Protein AF-A0A950H772-F1 (afdb_monomer)

Structure (mmCIF, N/CA/C/O backbone):
data_AF-A0A950H772-F1
#
_entry.id   AF-A0A950H772-F1
#
loop_
_atom_site.group_PDB
_atom_site.id
_atom_site.type_symbol
_atom_site.label_atom_id
_atom_site.label_alt_id
_atom_site.label_comp_id
_atom_site.label_asym_id
_atom_site.label_entity_id
_atom_site.label_seq_id
_atom_site.pdbx_PDB_ins_code
_atom_site.Cartn_x
_atom_site.Cartn_y
_atom_site.Cartn_z
_atom_site.occupancy
_atom_site.B_iso_or_equiv
_atom_site.auth_seq_id
_atom_site.auth_comp_id
_atom_site.auth_asym_id
_atom_site.auth_atom_id
_atom_site.pdbx_PDB_model_num
ATOM 1 N N . MET A 1 1 ? 3.987 7.357 -20.592 1.00 68.50 1 MET A N 1
ATOM 2 C CA . MET A 1 1 ? 3.056 7.362 -19.438 1.00 68.50 1 MET A CA 1
ATOM 3 C C . MET A 1 1 ? 3.576 6.374 -18.404 1.00 68.50 1 MET A C 1
ATOM 5 O O . MET A 1 1 ? 3.916 5.272 -18.801 1.00 68.50 1 MET A O 1
ATOM 9 N N . GLN A 1 2 ? 3.684 6.756 -17.127 1.00 73.75 2 GLN A N 1
ATOM 10 C CA . GLN A 1 2 ? 4.120 5.854 -16.049 1.00 73.75 2 GLN A CA 1
ATOM 11 C C . GLN A 1 2 ? 2.901 5.417 -15.232 1.00 73.75 2 GLN A C 1
ATOM 13 O O . GLN A 1 2 ? 2.228 6.266 -14.647 1.00 73.75 2 GLN A O 1
ATOM 18 N N . VAL A 1 3 ? 2.610 4.115 -15.204 1.00 82.00 3 VAL A N 1
ATOM 19 C CA . VAL A 1 3 ? 1.569 3.529 -14.344 1.00 82.00 3 VAL A CA 1
ATOM 20 C C . VAL A 1 3 ? 2.219 3.146 -13.021 1.00 82.00 3 VAL A C 1
ATOM 22 O O . VAL A 1 3 ? 3.232 2.452 -13.013 1.00 82.00 3 VAL A O 1
ATOM 25 N N . THR A 1 4 ? 1.687 3.628 -11.897 1.00 78.00 4 THR A N 1
ATOM 26 C CA . THR A 1 4 ? 2.386 3.539 -10.609 1.00 78.00 4 THR A CA 1
ATOM 27 C C . THR A 1 4 ? 1.508 2.946 -9.516 1.00 78.00 4 THR A C 1
ATOM 29 O O . THR A 1 4 ? 0.359 3.344 -9.320 1.00 78.00 4 THR A O 1
ATOM 32 N N . GLY A 1 5 ? 2.088 2.007 -8.764 1.00 85.75 5 GLY A N 1
ATOM 33 C CA . GLY A 1 5 ? 1.442 1.358 -7.625 1.00 85.75 5 GLY A CA 1
ATOM 34 C C . GLY A 1 5 ? 0.237 0.487 -7.990 1.00 85.75 5 GLY A C 1
ATOM 35 O O . GLY A 1 5 ? -0.203 0.417 -9.139 1.00 85.75 5 GLY A O 1
ATOM 36 N N . MET A 1 6 ? -0.319 -0.174 -6.977 1.00 91.19 6 MET A N 1
ATOM 37 C CA . MET A 1 6 ? -1.404 -1.135 -7.177 1.00 91.19 6 MET A CA 1
ATOM 38 C C . MET A 1 6 ? -2.757 -0.478 -7.467 1.00 91.19 6 MET A C 1
ATOM 40 O O . MET A 1 6 ? -3.607 -1.124 -8.066 1.00 91.19 6 MET A O 1
ATOM 44 N N . LEU A 1 7 ? -2.942 0.814 -7.161 1.00 89.81 7 LEU A N 1
ATOM 45 C CA . LEU A 1 7 ? -4.173 1.549 -7.496 1.00 89.81 7 LEU A CA 1
ATOM 46 C C . LEU A 1 7 ? -4.530 1.452 -8.986 1.00 89.81 7 LEU A C 1
ATOM 48 O O . LEU A 1 7 ? -5.696 1.301 -9.346 1.00 89.81 7 LEU A O 1
ATOM 52 N N . HIS A 1 8 ? -3.514 1.547 -9.842 1.00 89.69 8 HIS A N 1
ATOM 53 C CA . HIS A 1 8 ? -3.670 1.451 -11.289 1.00 89.69 8 HIS A CA 1
ATOM 54 C C . HIS A 1 8 ? -3.173 0.104 -11.821 1.00 89.69 8 HIS A C 1
ATOM 56 O O . HIS A 1 8 ? -3.832 -0.491 -12.671 1.00 89.69 8 HIS A O 1
ATOM 62 N N . GLY A 1 9 ? -2.059 -0.407 -11.282 1.00 90.81 9 GLY A N 1
ATOM 63 C CA . GLY A 1 9 ? -1.463 -1.671 -11.714 1.00 90.81 9 GLY A CA 1
ATOM 64 C C . GLY A 1 9 ? -2.371 -2.882 -11.499 1.00 90.81 9 GLY A C 1
ATOM 65 O O . GLY A 1 9 ? -2.390 -3.768 -12.350 1.00 90.81 9 GLY A O 1
ATOM 66 N N . ALA A 1 10 ? -3.184 -2.901 -10.432 1.00 93.38 10 ALA A N 1
ATOM 67 C CA . ALA A 1 10 ? -4.060 -4.038 -10.150 1.00 93.38 10 ALA A CA 1
ATOM 68 C C . ALA A 1 10 ? -5.037 -4.318 -11.298 1.00 93.38 10 ALA A C 1
ATOM 70 O O . ALA A 1 10 ? -5.197 -5.465 -11.696 1.00 93.38 10 ALA A O 1
ATOM 71 N N . ARG A 1 11 ? -5.623 -3.271 -11.896 1.00 91.69 11 ARG A N 1
ATOM 72 C CA . ARG A 1 11 ? -6.577 -3.421 -13.007 1.00 91.69 11 ARG A CA 1
ATOM 73 C C . ARG A 1 11 ? -5.935 -4.056 -14.240 1.00 91.69 11 ARG A C 1
ATOM 75 O O . ARG A 1 11 ? -6.565 -4.868 -14.905 1.00 91.69 11 ARG A O 1
ATOM 82 N N . MET A 1 12 ? -4.688 -3.691 -14.541 1.00 92.56 12 MET A N 1
ATOM 83 C CA . MET A 1 12 ? -3.953 -4.248 -15.682 1.00 92.56 12 MET A CA 1
ATOM 84 C C . MET A 1 12 ? -3.596 -5.717 -15.456 1.00 92.56 12 MET A C 1
ATOM 86 O O . MET A 1 12 ? -3.753 -6.531 -16.358 1.00 92.56 12 MET A O 1
ATOM 90 N N . LEU A 1 13 ? -3.147 -6.056 -14.246 1.00 94.31 13 LEU A N 1
ATOM 91 C CA . LEU A 1 13 ? -2.825 -7.430 -13.866 1.00 94.31 13 LEU A CA 1
ATOM 92 C C . LEU A 1 13 ? -4.076 -8.320 -13.891 1.00 94.31 13 LEU A C 1
ATOM 94 O O . LEU A 1 13 ? -4.058 -9.387 -14.496 1.00 94.31 13 LEU A O 1
ATOM 98 N N . GLN A 1 14 ? -5.188 -7.837 -13.335 1.00 94.62 14 GLN A N 1
ATOM 99 C CA . GLN A 1 14 ? -6.474 -8.538 -13.357 1.00 94.62 14 GLN A CA 1
ATOM 100 C C . GLN A 1 14 ? -6.996 -8.763 -14.778 1.00 94.62 1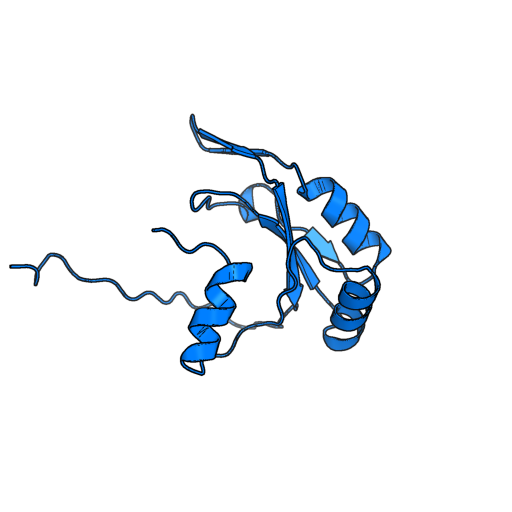4 GLN A C 1
ATOM 102 O O . GLN A 1 14 ? -7.537 -9.827 -15.061 1.00 94.62 14 GLN A O 1
ATOM 107 N N . PHE A 1 15 ? -6.805 -7.795 -15.683 1.00 94.94 15 PHE A N 1
ATOM 108 C CA . PHE A 1 15 ? -7.218 -7.925 -17.083 1.00 94.94 15 PHE A CA 1
ATOM 109 C C . PHE A 1 15 ? -6.575 -9.133 -17.781 1.00 94.94 15 PHE A C 1
ATOM 111 O O . PHE A 1 15 ? -7.217 -9.775 -18.606 1.00 94.94 15 PHE A O 1
ATOM 118 N N . VAL A 1 16 ? -5.337 -9.479 -17.418 1.00 95.19 16 VAL A N 1
ATOM 119 C CA . VAL A 1 16 ? -4.623 -10.655 -17.946 1.00 95.19 16 VAL A CA 1
ATOM 120 C C . VAL A 1 16 ? -4.712 -11.881 -17.027 1.00 95.19 16 VAL A C 1
ATOM 122 O O . VAL A 1 16 ? -3.960 -12.836 -17.196 1.00 95.19 16 VAL A O 1
ATOM 125 N N . GLY A 1 17 ? -5.612 -11.867 -16.040 1.00 95.81 17 GLY A N 1
ATOM 126 C CA . GLY A 1 17 ? -5.814 -12.977 -15.105 1.00 95.81 17 GLY A CA 1
ATOM 127 C C . GLY A 1 17 ? -4.701 -13.152 -14.067 1.00 95.81 17 GLY A C 1
ATOM 128 O O . GLY A 1 17 ? -4.648 -14.184 -13.401 1.00 95.81 17 GLY A O 1
ATOM 129 N N . PHE A 1 18 ? -3.812 -12.170 -13.905 1.00 95.06 18 PHE A N 1
ATOM 130 C CA . PHE A 1 18 ? -2.768 -12.223 -12.888 1.00 95.06 18 PHE A CA 1
ATOM 131 C C . PHE A 1 18 ? -3.347 -11.845 -11.511 1.00 95.06 18 PHE A C 1
ATOM 133 O O . PHE A 1 18 ? -4.017 -10.812 -11.395 1.00 95.06 18 PHE A O 1
ATOM 140 N N . PRO A 1 19 ? -3.109 -12.647 -10.456 1.00 94.12 19 PRO A N 1
ATOM 141 C CA . PRO A 1 19 ? -3.695 -12.410 -9.143 1.00 94.12 19 PRO A CA 1
ATOM 142 C C . PRO A 1 19 ? -3.128 -11.145 -8.495 1.00 94.12 19 PRO A C 1
ATOM 144 O O . PRO A 1 19 ? -1.931 -10.864 -8.552 1.00 94.12 19 PRO A O 1
ATOM 147 N N . THR A 1 20 ? -3.993 -10.390 -7.824 1.00 95.31 20 THR A N 1
ATOM 148 C CA . THR A 1 20 ? -3.620 -9.168 -7.105 1.00 95.31 20 THR A CA 1
ATOM 149 C C . THR A 1 20 ? -4.309 -9.129 -5.748 1.00 95.31 20 THR A C 1
ATOM 151 O O . THR A 1 20 ? -5.448 -9.590 -5.653 1.00 95.31 20 THR A O 1
ATOM 154 N N . PRO A 1 21 ? -3.698 -8.522 -4.717 1.00 94.81 21 PRO A N 1
ATOM 155 C CA . PRO A 1 21 ? -4.421 -8.207 -3.490 1.00 94.81 21 PRO A CA 1
ATOM 156 C C . PRO A 1 21 ? -5.603 -7.271 -3.774 1.00 94.81 21 PRO A C 1
ATOM 158 O O . PRO A 1 21 ? -5.597 -6.529 -4.760 1.00 94.81 21 PRO A O 1
ATOM 161 N N . ASP A 1 22 ? -6.589 -7.269 -2.878 1.00 96.12 22 ASP A N 1
ATOM 162 C CA . ASP A 1 22 ? -7.644 -6.258 -2.902 1.00 96.12 22 ASP A CA 1
ATOM 163 C C . ASP A 1 22 ? -7.031 -4.875 -2.632 1.00 96.12 22 ASP A C 1
ATOM 165 O O . ASP A 1 22 ? -6.183 -4.716 -1.746 1.00 96.12 22 ASP A O 1
ATOM 169 N N . VAL A 1 23 ? -7.482 -3.867 -3.383 1.00 97.00 23 VAL A N 1
ATOM 170 C CA . VAL A 1 23 ? -6.997 -2.485 -3.278 1.00 97.00 23 VAL A CA 1
ATOM 171 C C . VAL A 1 23 ? -8.178 -1.528 -3.222 1.00 97.00 23 VAL A C 1
ATOM 173 O O . VAL A 1 23 ? -9.032 -1.540 -4.106 1.00 97.00 23 VAL A O 1
ATOM 176 N N . LEU A 1 24 ? -8.187 -0.647 -2.225 1.00 97.06 24 LEU A N 1
ATOM 177 C CA . LEU A 1 24 ? -9.074 0.511 -2.174 1.00 97.06 24 LEU A CA 1
ATOM 178 C C . LEU A 1 24 ? -8.279 1.786 -2.457 1.00 97.06 24 LEU A C 1
ATOM 180 O O . LEU A 1 24 ? -7.128 1.938 -2.035 1.00 97.06 24 LEU A O 1
ATOM 184 N N . GLY A 1 25 ? -8.903 2.710 -3.184 1.00 94.88 25 GLY A N 1
ATOM 185 C CA . GLY A 1 25 ? -8.315 4.007 -3.506 1.00 94.88 25 GLY A CA 1
ATOM 186 C C . GLY A 1 25 ? -8.532 5.074 -2.425 1.00 94.88 25 GLY A C 1
ATOM 187 O O . GLY A 1 25 ? -9.154 4.809 -1.397 1.00 94.88 25 GLY A O 1
ATOM 188 N N . PRO A 1 26 ? -8.092 6.319 -2.684 1.00 93.06 26 PRO A N 1
ATOM 189 C CA . PRO A 1 26 ? -8.187 7.423 -1.720 1.00 93.06 26 PRO A CA 1
ATOM 190 C C . PRO A 1 26 ? -9.612 7.760 -1.255 1.00 93.06 26 PRO A C 1
ATOM 192 O O . PRO A 1 26 ? -9.795 8.259 -0.145 1.00 93.06 26 PRO A O 1
ATOM 195 N N . GLY A 1 27 ? -10.612 7.472 -2.095 1.00 94.38 27 GLY A N 1
ATOM 196 C CA . GLY A 1 27 ? -12.033 7.701 -1.821 1.00 94.38 27 GLY A CA 1
ATOM 197 C C . GLY A 1 27 ? -12.725 6.608 -1.000 1.00 94.38 27 GLY A C 1
ATOM 198 O O . GLY A 1 27 ? -13.943 6.648 -0.889 1.00 94.38 27 GLY A O 1
ATOM 199 N N . ALA A 1 28 ? -11.985 5.634 -0.459 1.00 96.75 28 ALA A N 1
ATOM 200 C CA . ALA A 1 28 ? -12.556 4.568 0.360 1.00 96.75 28 ALA A CA 1
ATOM 201 C C . ALA A 1 28 ? -13.302 5.127 1.581 1.00 96.75 28 ALA A C 1
ATOM 203 O O . ALA A 1 28 ? -12.748 5.933 2.344 1.00 96.75 28 ALA A O 1
ATOM 204 N N . SER A 1 29 ? -14.538 4.666 1.768 1.00 98.06 29 SER A N 1
ATOM 205 C CA . SER A 1 29 ? -15.345 4.953 2.952 1.00 98.06 29 SER A CA 1
ATOM 206 C C . SER A 1 29 ? -14.875 4.131 4.157 1.00 98.06 29 SER A C 1
ATOM 208 O O . SER A 1 29 ? -14.181 3.122 4.016 1.00 98.06 29 SER A O 1
ATOM 210 N N . GLU A 1 30 ? -15.280 4.520 5.367 1.00 97.94 30 GLU A N 1
ATOM 211 C CA . GLU A 1 30 ? -15.007 3.714 6.564 1.00 97.94 30 GLU A CA 1
ATOM 212 C C . GLU A 1 30 ? -15.615 2.311 6.474 1.00 97.94 30 GLU A C 1
ATOM 214 O O . GLU A 1 30 ? -15.002 1.350 6.940 1.00 97.94 30 GLU A O 1
ATOM 219 N N . SER A 1 31 ? -16.790 2.173 5.851 1.00 98.31 31 SER A N 1
ATOM 220 C CA . SER A 1 31 ? -17.413 0.870 5.606 1.00 98.31 31 SER A CA 1
ATOM 221 C C . SER A 1 31 ? -16.564 -0.010 4.695 1.00 98.31 31 SER A C 1
ATOM 223 O O . SER A 1 31 ? -16.386 -1.186 5.009 1.00 98.31 31 SER A O 1
ATOM 225 N N . ASP A 1 32 ? -15.973 0.549 3.634 1.00 98.44 32 ASP A N 1
ATOM 226 C CA . ASP A 1 32 ? -15.087 -0.206 2.737 1.00 98.44 32 ASP A CA 1
ATOM 227 C C . ASP A 1 32 ? -13.846 -0.699 3.489 1.00 98.44 32 ASP A C 1
ATOM 229 O O . ASP A 1 32 ? -13.448 -1.859 3.373 1.00 98.44 32 ASP A O 1
ATOM 233 N N . ILE A 1 33 ? -13.256 0.171 4.317 1.00 98.38 33 ILE A N 1
ATOM 234 C CA . ILE A 1 33 ? -12.067 -0.160 5.110 1.00 98.38 33 ILE A CA 1
ATOM 235 C C . ILE A 1 33 ? -12.399 -1.244 6.145 1.00 98.38 33 ILE A C 1
ATOM 237 O O . ILE A 1 33 ? -11.635 -2.197 6.299 1.00 98.38 33 ILE A O 1
ATOM 241 N N . ARG A 1 34 ? -13.550 -1.148 6.830 1.00 98.44 34 ARG A N 1
ATOM 242 C CA . ARG A 1 34 ? -14.021 -2.188 7.763 1.00 98.44 34 ARG A CA 1
ATOM 243 C C . ARG A 1 34 ? -14.239 -3.521 7.057 1.00 98.44 34 ARG A C 1
ATOM 245 O O . ARG A 1 34 ? -13.820 -4.544 7.589 1.00 98.44 34 ARG A O 1
ATOM 252 N N . ALA A 1 35 ? -14.853 -3.516 5.876 1.00 98.50 35 ALA A N 1
ATOM 253 C CA . ALA A 1 35 ? -15.071 -4.730 5.09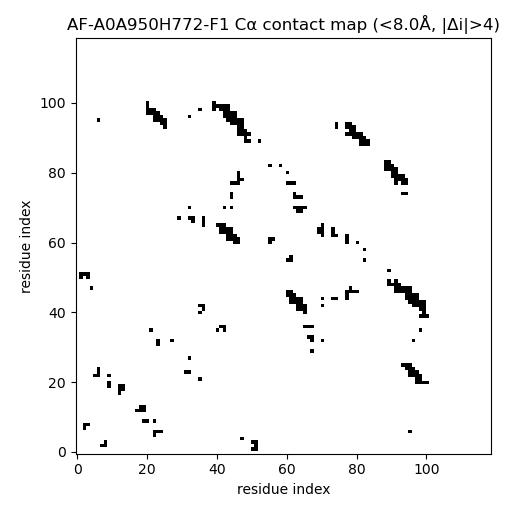5 1.00 98.50 35 ALA A CA 1
ATOM 254 C C . ALA A 1 35 ? -13.742 -5.383 4.683 1.00 98.50 35 ALA A C 1
ATOM 256 O O . ALA A 1 35 ? -13.572 -6.594 4.826 1.00 98.50 35 ALA A O 1
ATOM 257 N N . MET A 1 36 ? -12.764 -4.584 4.248 1.00 98.00 36 MET A N 1
ATOM 258 C CA . MET A 1 36 ? -11.428 -5.076 3.909 1.00 98.00 36 MET A CA 1
ATOM 259 C C . MET A 1 36 ? -10.694 -5.648 5.132 1.00 98.00 36 MET A C 1
ATOM 261 O O . MET A 1 36 ? -10.105 -6.724 5.043 1.00 98.00 36 MET A O 1
ATOM 265 N N . LEU A 1 37 ? -10.761 -4.970 6.282 1.00 98.19 37 LEU A N 1
ATOM 266 C CA . LEU A 1 37 ? -10.198 -5.459 7.544 1.00 98.19 37 LEU A CA 1
ATOM 267 C C . LEU A 1 37 ? -10.847 -6.771 7.989 1.00 98.19 37 LEU A C 1
ATOM 269 O O . LEU A 1 37 ? -10.134 -7.688 8.381 1.00 98.19 37 LEU A O 1
ATOM 273 N N . ALA A 1 38 ? -12.173 -6.885 7.894 1.00 98.06 38 ALA A N 1
ATOM 274 C CA . ALA A 1 38 ? -12.890 -8.113 8.226 1.00 98.06 38 ALA A CA 1
ATOM 275 C C . ALA A 1 38 ? -12.491 -9.281 7.312 1.00 98.06 38 ALA A C 1
ATOM 277 O O . ALA A 1 38 ? -12.357 -10.407 7.784 1.00 98.06 38 ALA A O 1
ATOM 278 N N . LYS A 1 39 ? -12.265 -9.014 6.020 1.00 97.56 39 LYS A N 1
ATOM 279 C CA . LYS A 1 39 ? -11.875 -10.036 5.040 1.00 97.56 39 LYS A CA 1
ATOM 280 C C . LYS A 1 39 ? -10.429 -10.511 5.207 1.00 97.56 39 LYS A C 1
ATOM 282 O O . LYS A 1 39 ? -10.171 -11.700 5.060 1.00 97.56 39 LYS A O 1
ATOM 287 N N . HIS A 1 40 ? -9.493 -9.601 5.486 1.00 97.19 40 HIS A N 1
ATOM 288 C CA . HIS A 1 40 ? -8.052 -9.896 5.413 1.00 97.19 40 HIS A CA 1
ATOM 289 C C . HIS A 1 40 ? -7.331 -9.891 6.765 1.00 97.19 40 HIS A C 1
ATOM 291 O O . HIS A 1 40 ? -6.199 -10.355 6.856 1.00 97.19 40 HIS A O 1
ATOM 297 N N . GLY A 1 41 ? -7.930 -9.331 7.820 1.00 96.81 41 GLY A N 1
ATOM 298 C CA . GLY A 1 41 ? -7.343 -9.213 9.165 1.00 96.81 41 GLY A CA 1
ATOM 299 C C . GLY A 1 41 ? -6.138 -8.266 9.276 1.00 96.81 41 GLY A C 1
ATOM 300 O O . GLY A 1 41 ? -5.738 -7.878 10.375 1.00 96.81 41 GLY A O 1
ATOM 301 N N . LEU A 1 42 ? -5.550 -7.875 8.146 1.00 97.62 42 LEU A N 1
ATOM 302 C CA . LEU A 1 42 ? -4.433 -6.956 8.041 1.00 97.62 42 LEU A CA 1
ATOM 303 C C . LEU A 1 42 ? -4.548 -6.154 6.746 1.00 97.62 42 LEU A C 1
ATOM 305 O O . LEU A 1 42 ? -4.775 -6.723 5.680 1.00 97.62 42 LEU A O 1
ATOM 309 N N . ILE A 1 43 ? -4.317 -4.847 6.829 1.00 98.31 43 ILE A N 1
ATOM 310 C CA . ILE A 1 43 ? -4.181 -3.981 5.656 1.00 98.31 43 ILE A CA 1
ATOM 311 C C . ILE A 1 43 ? -2.928 -3.111 5.762 1.00 98.31 43 ILE A C 1
ATOM 313 O O . ILE A 1 43 ? -2.453 -2.783 6.856 1.00 98.31 43 ILE A O 1
ATOM 317 N N . PHE A 1 44 ? -2.419 -2.706 4.606 1.00 97.56 44 PHE A N 1
ATOM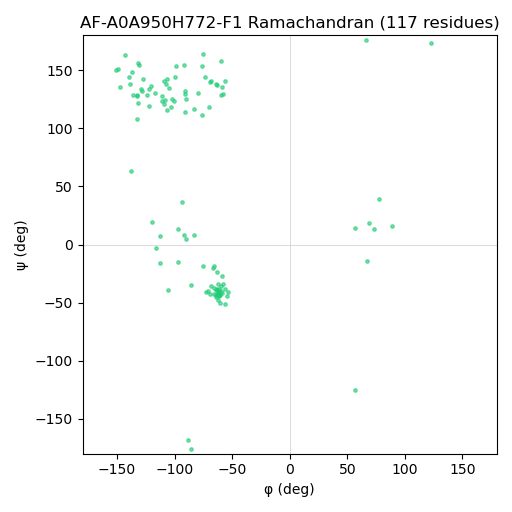 318 C CA . PHE A 1 44 ? -1.357 -1.724 4.457 1.00 97.56 44 PHE A CA 1
ATOM 319 C C . PHE A 1 44 ? -1.921 -0.415 3.914 1.00 97.56 44 PHE A C 1
ATOM 321 O O . PHE A 1 44 ? -2.727 -0.424 2.988 1.00 97.56 44 PHE A O 1
ATOM 328 N N . ILE A 1 45 ? -1.460 0.706 4.463 1.00 97.50 45 ILE A N 1
ATOM 329 C CA . ILE A 1 45 ? -1.831 2.052 4.027 1.00 97.50 45 ILE A CA 1
ATOM 330 C C . ILE A 1 45 ? -0.613 2.658 3.341 1.00 97.50 45 ILE A C 1
ATOM 332 O O . ILE A 1 45 ? 0.459 2.738 3.944 1.00 97.50 45 ILE A O 1
ATOM 336 N N . LYS A 1 46 ? -0.734 3.050 2.071 1.00 94.94 46 LYS A N 1
ATOM 337 C CA . LYS A 1 46 ? 0.408 3.548 1.287 1.00 94.94 46 LYS A CA 1
ATOM 338 C C . LYS A 1 46 ? 0.079 4.891 0.633 1.00 94.94 46 LYS A C 1
ATOM 340 O O . LYS A 1 46 ? -0.954 5.004 -0.018 1.00 94.94 46 LYS A O 1
ATOM 345 N N . PRO A 1 47 ? 0.950 5.909 0.735 1.00 94.00 47 PRO A N 1
ATOM 346 C CA . PRO A 1 47 ? 0.726 7.195 0.094 1.00 94.00 47 PRO A CA 1
ATOM 347 C C . PRO A 1 47 ? 0.838 7.107 -1.431 1.00 94.00 47 PRO A C 1
ATOM 349 O O . PRO A 1 47 ? 1.738 6.464 -2.007 1.00 94.00 47 PRO A O 1
ATOM 352 N N . VAL A 1 48 ? -0.070 7.820 -2.092 1.00 91.00 48 VAL A N 1
AT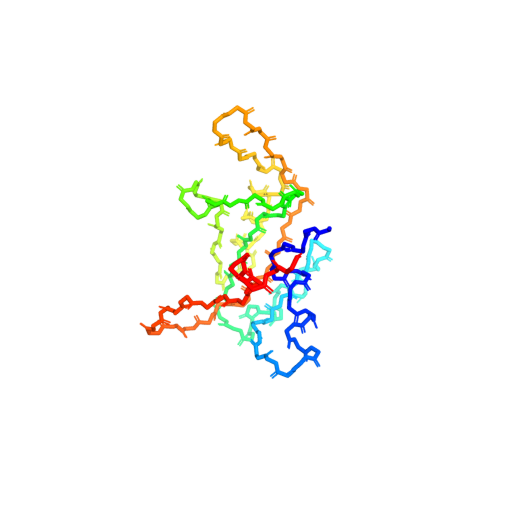OM 353 C CA . VAL A 1 48 ? -0.120 7.968 -3.545 1.00 91.00 48 VAL A CA 1
ATOM 354 C C . VAL A 1 48 ? 0.684 9.201 -3.940 1.00 91.00 48 VAL A C 1
ATOM 356 O O . VAL A 1 48 ? 0.308 10.331 -3.637 1.00 91.00 48 VAL A O 1
ATOM 359 N N . PHE A 1 49 ? 1.786 8.976 -4.654 1.00 87.56 49 PHE A N 1
ATOM 360 C CA . PHE A 1 49 ? 2.617 10.030 -5.235 1.00 87.56 49 PHE A CA 1
ATOM 361 C C . PHE A 1 49 ? 2.462 10.036 -6.753 1.00 87.56 49 PHE A C 1
ATOM 363 O O . PHE A 1 49 ? 2.450 8.975 -7.387 1.00 87.56 49 PHE A O 1
ATOM 370 N N . LYS A 1 50 ? 2.411 11.230 -7.344 1.00 79.19 50 LYS A N 1
ATOM 371 C CA . LYS A 1 50 ? 2.497 11.398 -8.799 1.00 79.19 50 LYS A CA 1
ATOM 372 C C . LYS A 1 50 ? 3.944 11.158 -9.258 1.00 79.19 50 LYS A C 1
ATOM 374 O O . LYS A 1 50 ? 4.874 11.516 -8.548 1.00 79.19 50 LYS A O 1
ATOM 379 N N . GLY A 1 51 ? 4.136 10.558 -10.436 1.00 74.00 51 GLY A N 1
ATOM 380 C CA . GLY A 1 51 ? 5.457 10.494 -11.087 1.00 74.00 51 GLY A CA 1
ATOM 381 C C . GLY A 1 51 ? 6.367 9.305 -10.743 1.00 74.00 51 GLY A C 1
ATOM 382 O O . GLY A 1 51 ? 7.549 9.360 -11.051 1.00 74.00 51 GLY A O 1
ATOM 383 N N . GLY A 1 52 ? 5.858 8.218 -10.152 1.00 67.75 52 GLY A N 1
ATOM 384 C CA . GLY A 1 52 ? 6.643 6.970 -10.028 1.00 67.75 52 GLY A CA 1
ATOM 385 C C . GLY A 1 52 ? 7.693 6.986 -8.921 1.00 67.75 52 GLY A C 1
ATOM 386 O O . GLY A 1 52 ? 8.785 6.452 -9.073 1.00 67.75 52 GLY A O 1
ATOM 387 N N . VAL A 1 53 ? 7.346 7.589 -7.788 1.00 77.94 53 VAL A N 1
ATOM 388 C CA . VAL A 1 53 ? 8.234 7.739 -6.631 1.00 77.94 53 VAL A CA 1
ATOM 389 C C . VAL A 1 53 ? 8.481 6.392 -5.932 1.00 77.94 53 VAL A C 1
ATOM 391 O O . VAL A 1 53 ? 7.544 5.762 -5.432 1.00 77.94 53 VAL A O 1
ATOM 394 N N . GLY A 1 54 ? 9.747 5.960 -5.891 1.00 73.62 54 GLY A N 1
ATOM 395 C CA . GLY A 1 54 ? 10.210 4.736 -5.220 1.00 73.62 54 GLY A CA 1
ATOM 396 C C . GLY A 1 54 ? 10.581 4.932 -3.740 1.00 73.62 54 GLY A C 1
ATOM 397 O O . GLY A 1 54 ? 10.273 5.955 -3.149 1.00 73.62 54 GLY A O 1
ATOM 398 N N . LYS A 1 55 ? 11.239 3.936 -3.121 1.00 77.25 55 LYS A N 1
ATOM 399 C CA . LYS A 1 55 ? 11.850 3.984 -1.762 1.00 77.25 55 LYS A CA 1
ATOM 400 C C . LYS A 1 55 ? 10.933 4.346 -0.573 1.00 77.25 55 LYS A C 1
ATOM 402 O O . LYS A 1 55 ? 11.423 4.535 0.538 1.00 77.25 55 LYS A O 1
ATOM 407 N N . LYS A 1 56 ? 9.611 4.324 -0.755 1.00 74.62 56 LYS A N 1
ATOM 408 C CA . LYS A 1 56 ? 8.609 4.664 0.276 1.00 74.62 56 LYS A CA 1
ATOM 409 C C . LYS A 1 56 ? 8.762 3.869 1.581 1.00 74.62 56 LYS A C 1
ATOM 411 O O . LYS A 1 56 ? 8.724 4.451 2.659 1.00 74.62 56 LYS A O 1
ATOM 416 N N . GLY A 1 57 ? 8.989 2.555 1.491 1.00 73.62 57 GLY A N 1
ATOM 417 C CA . GLY A 1 57 ? 9.136 1.693 2.672 1.00 73.62 57 GLY A CA 1
ATOM 418 C C . GLY A 1 57 ? 10.319 2.081 3.559 1.00 73.62 57 GLY A C 1
ATOM 419 O O . GLY A 1 57 ? 1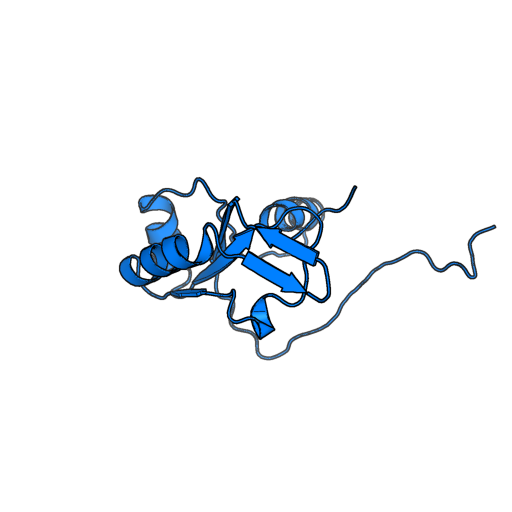0.162 2.215 4.767 1.00 73.62 57 GLY A O 1
ATOM 420 N N . LYS A 1 58 ? 11.479 2.372 2.955 1.00 78.06 58 LYS A N 1
ATOM 421 C CA . LYS A 1 58 ? 12.681 2.805 3.690 1.00 78.06 58 LYS A CA 1
ATOM 422 C C . LYS A 1 58 ? 12.522 4.180 4.347 1.00 78.06 58 LYS A C 1
ATOM 424 O O . LYS A 1 58 ? 13.250 4.485 5.279 1.00 78.06 58 LYS A O 1
ATOM 429 N N . ALA A 1 59 ? 11.573 4.987 3.877 1.00 82.06 59 ALA A N 1
ATOM 430 C CA . ALA A 1 59 ? 11.261 6.297 4.439 1.00 82.06 59 ALA A CA 1
ATOM 431 C C . ALA A 1 59 ? 10.158 6.263 5.515 1.00 82.06 59 ALA A C 1
ATOM 433 O O . ALA A 1 59 ? 9.669 7.316 5.907 1.00 82.06 59 ALA A O 1
ATOM 434 N N . GLY A 1 60 ? 9.713 5.080 5.963 1.00 86.88 60 GLY A N 1
ATOM 435 C CA . GLY A 1 60 ? 8.629 4.973 6.953 1.00 86.88 60 GLY A CA 1
ATOM 436 C C . GLY A 1 60 ? 7.256 5.405 6.415 1.00 86.88 60 GLY A C 1
ATOM 437 O O . GLY A 1 60 ? 6.332 5.698 7.179 1.00 86.88 60 GLY A O 1
ATOM 438 N N . LEU A 1 61 ? 7.106 5.443 5.087 1.00 90.19 61 LEU A N 1
ATOM 439 C CA . LEU A 1 61 ? 5.889 5.863 4.393 1.00 90.19 61 LEU A CA 1
ATOM 440 C C . LEU A 1 61 ? 4.982 4.672 4.055 1.00 90.19 61 LEU A C 1
ATOM 442 O O . LEU A 1 61 ? 4.388 4.618 2.980 1.00 90.19 61 LEU A O 1
ATOM 446 N N . ILE A 1 62 ? 4.917 3.686 4.948 1.00 93.19 62 ILE A N 1
ATOM 447 C CA . ILE A 1 62 ? 3.975 2.567 4.874 1.00 93.19 62 ILE A CA 1
ATOM 448 C C . ILE A 1 62 ? 3.333 2.422 6.249 1.00 93.19 62 ILE A C 1
ATOM 450 O O . ILE A 1 62 ? 4.031 2.228 7.242 1.00 93.19 62 ILE A O 1
ATOM 454 N N . GLY A 1 63 ? 2.010 2.518 6.283 1.00 96.38 63 GLY A N 1
ATOM 455 C CA . GLY A 1 63 ? 1.191 2.236 7.449 1.00 96.38 63 GLY A CA 1
ATOM 456 C C . GLY A 1 63 ? 0.723 0.790 7.467 1.00 96.38 63 GLY A C 1
ATOM 457 O O . GLY A 1 63 ? 0.593 0.144 6.423 1.00 96.38 63 GLY A O 1
ATOM 458 N N . LYS A 1 64 ? 0.450 0.280 8.665 1.00 97.44 64 LYS A N 1
ATOM 459 C CA . LYS A 1 64 ? -0.040 -1.079 8.897 1.00 97.44 64 LYS A CA 1
ATOM 460 C C . LYS A 1 64 ? -1.166 -1.024 9.921 1.00 97.44 64 LYS A C 1
ATOM 462 O O . LYS A 1 64 ? -0.974 -0.455 10.990 1.00 97.44 64 LYS A O 1
ATOM 467 N N . ALA A 1 65 ? -2.310 -1.631 9.618 1.00 98.31 65 ALA A N 1
ATOM 468 C CA . ALA A 1 65 ? -3.467 -1.606 10.508 1.00 98.31 65 ALA A CA 1
ATOM 469 C C . ALA A 1 65 ? -4.182 -2.959 10.567 1.00 98.31 65 ALA A C 1
ATOM 471 O O . ALA A 1 65 ? -4.287 -3.665 9.563 1.00 98.31 65 ALA A O 1
ATOM 472 N N . ARG A 1 66 ? -4.684 -3.297 11.759 1.00 98.31 66 ARG A N 1
ATOM 473 C CA . ARG A 1 66 ? -5.585 -4.439 12.005 1.00 98.31 66 ARG A CA 1
ATOM 474 C C . ARG A 1 66 ? -6.970 -4.009 12.490 1.00 98.31 66 ARG A C 1
ATOM 476 O O . ARG A 1 66 ? -7.853 -4.840 12.656 1.00 98.31 66 ARG A O 1
ATOM 483 N N . ASP A 1 67 ? -7.165 -2.712 12.684 1.00 98.44 67 ASP A N 1
ATOM 484 C CA . ASP A 1 67 ? -8.418 -2.104 13.102 1.00 98.44 67 ASP A CA 1
ATOM 485 C C . ASP A 1 67 ? -8.613 -0.757 12.395 1.00 98.44 67 ASP A C 1
ATOM 487 O O . ASP A 1 67 ? -7.678 -0.179 11.828 1.00 98.44 67 ASP A O 1
ATOM 491 N N . LEU A 1 68 ? -9.855 -0.265 12.408 1.00 98.44 68 LEU A N 1
ATOM 492 C CA . LEU A 1 68 ? -10.203 0.963 11.701 1.00 98.44 68 LEU A CA 1
ATOM 493 C C . LEU A 1 68 ? -9.510 2.189 12.304 1.00 98.44 68 LEU A C 1
ATOM 495 O O . LEU A 1 68 ? -9.102 3.076 11.559 1.00 98.44 68 LEU A O 1
ATOM 499 N N . ARG A 1 69 ? -9.364 2.254 13.631 1.00 98.44 69 ARG A N 1
ATOM 500 C CA . ARG A 1 69 ? -8.795 3.427 14.304 1.00 98.44 69 ARG A CA 1
ATOM 501 C C . ARG A 1 69 ? -7.355 3.645 13.849 1.00 98.44 69 ARG A C 1
ATOM 503 O O . ARG A 1 69 ? -7.005 4.756 13.457 1.00 98.44 69 ARG A O 1
ATOM 510 N N . THR A 1 70 ? -6.545 2.590 13.837 1.00 98.62 70 THR A N 1
ATOM 511 C CA . THR A 1 70 ? -5.176 2.645 13.317 1.00 98.62 70 THR A CA 1
ATOM 512 C C . THR A 1 70 ? -5.155 2.943 11.819 1.00 98.62 70 THR A C 1
ATOM 514 O O . THR A 1 70 ? -4.328 3.735 11.376 1.00 98.62 70 THR A O 1
ATOM 517 N N . ALA A 1 71 ? -6.073 2.375 11.031 1.00 98.44 71 ALA A N 1
ATOM 518 C CA . ALA A 1 71 ? -6.140 2.649 9.594 1.00 98.44 71 ALA A CA 1
ATOM 519 C C . ALA A 1 71 ? -6.420 4.131 9.287 1.00 98.44 71 ALA A C 1
ATOM 521 O O . ALA A 1 71 ? -5.806 4.695 8.381 1.00 98.44 71 ALA A O 1
ATOM 522 N N . LEU A 1 72 ? -7.315 4.770 10.047 1.00 98.25 72 LEU A N 1
ATOM 523 C CA . LEU A 1 72 ? -7.636 6.191 9.898 1.00 98.25 72 LEU A CA 1
ATOM 524 C C . LEU A 1 72 ? -6.489 7.097 10.364 1.00 98.25 72 LEU A C 1
ATOM 526 O O . LEU A 1 72 ? -6.167 8.057 9.668 1.00 98.25 72 LEU A O 1
ATOM 530 N N . ALA A 1 73 ? -5.821 6.757 11.469 1.00 98.31 73 ALA A N 1
ATOM 531 C CA . ALA A 1 73 ? -4.638 7.489 11.924 1.00 98.31 73 ALA A CA 1
ATOM 532 C C . ALA A 1 73 ? -3.500 7.437 10.885 1.00 98.31 73 ALA A C 1
ATOM 534 O O . ALA A 1 73 ? -2.884 8.454 10.568 1.00 98.31 73 ALA A O 1
ATOM 535 N N . GLU A 1 74 ? -3.258 6.265 10.287 1.00 98.19 74 GLU A N 1
ATOM 536 C CA . GLU A 1 74 ? -2.273 6.123 9.212 1.00 98.19 74 GLU A CA 1
ATOM 537 C C . GLU A 1 74 ? -2.708 6.832 7.925 1.00 98.19 74 GLU A C 1
ATOM 539 O O . GLU A 1 74 ? -1.863 7.416 7.247 1.00 98.19 74 GLU A O 1
ATOM 544 N N . LYS A 1 75 ? -4.010 6.839 7.596 1.00 97.44 75 LYS A N 1
ATOM 545 C CA . LYS A 1 75 ? -4.549 7.639 6.484 1.00 97.44 75 LYS A CA 1
ATOM 546 C C . LYS A 1 75 ? -4.189 9.107 6.673 1.00 97.44 75 LYS A C 1
ATOM 548 O O . LYS A 1 75 ? -3.634 9.689 5.751 1.00 97.44 75 LYS A O 1
ATOM 553 N N . GLU A 1 76 ? -4.469 9.683 7.839 1.00 96.81 76 GLU A N 1
ATOM 554 C CA . GLU A 1 76 ? -4.183 11.088 8.146 1.00 96.81 76 GLU A CA 1
ATOM 555 C C .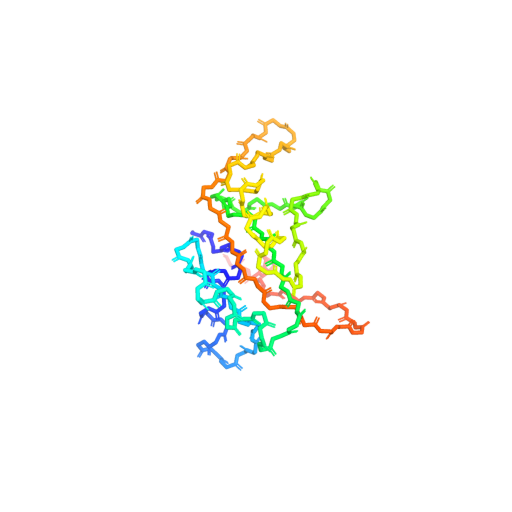 GLU A 1 76 ? -2.684 11.396 8.060 1.00 96.81 76 GLU A C 1
ATOM 557 O O . GLU A 1 76 ? -2.278 12.292 7.318 1.00 96.81 76 GLU A O 1
ATOM 562 N N . ARG A 1 77 ? -1.852 10.586 8.730 1.00 97.12 77 ARG A N 1
ATOM 563 C CA . ARG A 1 77 ? -0.389 10.730 8.726 1.00 97.12 77 ARG A CA 1
ATOM 564 C C . ARG A 1 77 ? 0.199 10.703 7.314 1.00 97.12 77 ARG A C 1
ATOM 566 O O . ARG A 1 77 ? 1.165 11.408 7.029 1.00 97.12 77 ARG A O 1
ATOM 573 N N . LEU A 1 78 ? -0.350 9.858 6.441 1.00 96.81 78 LEU A N 1
ATOM 574 C CA . LEU A 1 78 ? 0.205 9.594 5.116 1.00 96.81 78 LEU A CA 1
ATOM 575 C C . LEU A 1 78 ? -0.447 10.404 3.992 1.00 96.81 78 LEU A C 1
ATOM 577 O O . LEU A 1 78 ? 0.145 10.468 2.921 1.00 96.81 78 LEU A O 1
ATOM 581 N N . TYR A 1 79 ? -1.615 11.026 4.195 1.00 95.19 79 TYR A N 1
ATOM 582 C CA . TYR A 1 79 ? -2.394 11.637 3.106 1.00 95.19 79 TYR A CA 1
ATOM 583 C C . TYR A 1 79 ? -1.635 12.737 2.353 1.00 95.19 79 TYR A C 1
ATOM 585 O O . TYR A 1 79 ? -1.735 12.827 1.128 1.00 95.19 79 TYR A O 1
ATOM 593 N N . PHE A 1 80 ? -0.894 13.560 3.100 1.00 94.94 80 PHE A N 1
ATOM 594 C CA . PHE A 1 80 ? -0.084 14.672 2.595 1.00 94.94 80 PHE A CA 1
ATOM 595 C C . PHE A 1 80 ? 1.401 14.520 2.932 1.00 94.94 80 PHE A C 1
ATOM 597 O O . PHE A 1 80 ? 2.145 15.501 2.898 1.00 94.94 80 PHE A O 1
ATOM 604 N N . ALA A 1 81 ? 1.835 13.299 3.255 1.00 94.31 81 ALA A N 1
ATOM 605 C CA . ALA A 1 81 ? 3.232 13.011 3.524 1.00 94.31 81 ALA A CA 1
ATOM 606 C C . ALA A 1 81 ? 4.111 13.413 2.336 1.00 94.31 81 ALA A C 1
ATOM 608 O O . ALA A 1 81 ? 3.755 13.206 1.167 1.00 94.31 81 ALA A O 1
ATOM 609 N N . GLU A 1 82 ? 5.276 13.957 2.659 1.00 92.94 82 GLU A N 1
ATOM 610 C CA . GLU A 1 82 ? 6.302 14.313 1.693 1.00 92.94 82 GLU A CA 1
ATOM 611 C C . GLU A 1 82 ? 7.383 13.237 1.646 1.00 92.94 82 GLU A C 1
ATOM 613 O O . GLU A 1 82 ? 7.743 12.629 2.654 1.00 92.94 82 GLU A O 1
ATOM 618 N N . HIS A 1 83 ? 7.910 12.999 0.451 1.00 90.06 83 HIS A N 1
ATOM 619 C CA . HIS A 1 83 ? 9.034 12.111 0.222 1.00 90.06 83 HIS A CA 1
ATOM 620 C C . HIS A 1 83 ? 10.155 12.881 -0.463 1.00 90.06 83 HIS A C 1
ATOM 622 O O . HIS A 1 83 ? 9.981 13.404 -1.565 1.00 90.06 83 HIS A O 1
ATOM 628 N N . HIS A 1 84 ? 11.296 12.941 0.216 1.00 88.81 84 HIS A N 1
ATOM 629 C CA . HIS A 1 84 ? 12.472 13.696 -0.192 1.00 88.81 84 HIS A CA 1
ATOM 630 C C . HIS A 1 84 ? 13.540 12.707 -0.672 1.00 88.81 84 HIS A C 1
ATOM 632 O O . HIS A 1 84 ? 14.006 11.868 0.100 1.00 88.81 84 HIS A O 1
ATOM 638 N N . VAL A 1 85 ? 13.900 12.763 -1.958 1.00 83.62 85 VAL A N 1
ATOM 639 C CA . VAL A 1 85 ? 14.939 11.909 -2.564 1.00 83.62 85 VAL A CA 1
ATOM 640 C C . VAL A 1 85 ? 15.876 12.773 -3.391 1.00 83.62 85 VAL A C 1
ATOM 642 O O . VAL A 1 85 ? 15.512 13.248 -4.468 1.00 83.62 85 VAL A O 1
ATOM 645 N N . GLY A 1 86 ? 17.101 12.958 -2.894 1.00 83.94 86 GLY A N 1
ATOM 646 C CA . GLY A 1 86 ? 18.043 13.907 -3.485 1.00 83.94 86 GLY A CA 1
ATOM 647 C C . GLY A 1 86 ? 17.421 15.303 -3.524 1.00 83.94 86 GLY A C 1
ATOM 648 O O . GLY A 1 86 ? 16.924 15.780 -2.511 1.00 83.94 86 GLY A O 1
ATOM 649 N N . ASN A 1 87 ? 17.374 15.909 -4.710 1.00 85.25 87 ASN A N 1
ATOM 650 C CA . ASN A 1 87 ? 16.808 17.248 -4.914 1.00 85.25 87 ASN A CA 1
ATOM 651 C C . ASN A 1 87 ? 15.306 17.235 -5.249 1.00 85.25 87 ASN A C 1
ATOM 653 O O . ASN A 1 87 ? 14.740 18.269 -5.590 1.00 85.25 87 ASN A O 1
ATOM 657 N N . THR A 1 88 ? 14.661 16.065 -5.223 1.00 85.50 88 THR A N 1
ATOM 658 C CA . THR A 1 88 ? 13.242 15.930 -5.567 1.00 85.50 88 THR A CA 1
ATOM 659 C C . THR A 1 88 ? 12.401 15.803 -4.308 1.00 85.50 88 THR A C 1
ATOM 661 O O . THR A 1 88 ? 12.604 14.887 -3.509 1.00 85.50 88 THR A O 1
ATOM 664 N N . VAL A 1 89 ? 11.404 16.677 -4.182 1.00 88.50 89 VAL A N 1
ATOM 665 C CA . VAL A 1 89 ? 10.354 16.583 -3.166 1.00 88.50 89 VAL A CA 1
ATOM 666 C C . VAL A 1 89 ? 9.058 16.183 -3.850 1.00 88.50 89 VAL A C 1
ATOM 668 O O . VAL A 1 89 ? 8.612 16.822 -4.800 1.00 88.50 89 VAL A O 1
ATOM 671 N N . SER A 1 90 ? 8.455 15.097 -3.382 1.00 89.94 90 SER A N 1
ATOM 672 C CA . SER A 1 90 ? 7.149 14.635 -3.845 1.00 89.94 90 SER A CA 1
ATOM 673 C C . SER A 1 90 ? 6.159 14.684 -2.701 1.00 89.94 90 SER A C 1
ATOM 675 O O . SER A 1 90 ? 6.430 14.142 -1.635 1.00 89.94 90 SER A O 1
ATOM 677 N N . LYS A 1 91 ? 4.993 15.285 -2.929 1.00 91.75 91 LYS A N 1
ATOM 678 C CA . LYS A 1 91 ? 3.906 15.319 -1.952 1.00 91.75 91 LYS A CA 1
ATOM 679 C C . LYS A 1 91 ? 2.808 14.352 -2.358 1.00 91.75 91 LYS A C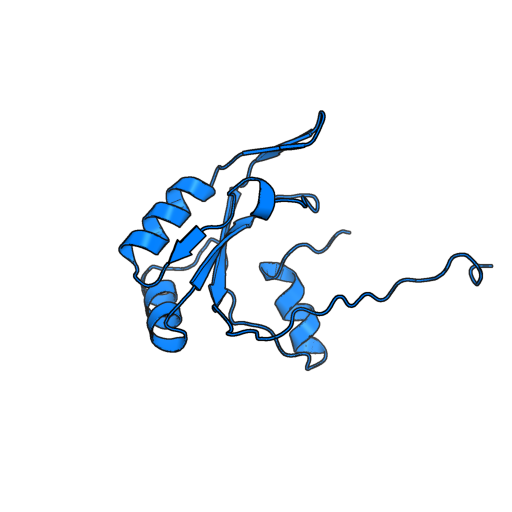 1
ATOM 681 O O . LYS A 1 91 ? 2.434 14.280 -3.533 1.00 91.75 91 LYS A O 1
ATOM 686 N N . SER A 1 92 ? 2.330 13.577 -1.397 1.00 92.69 92 SER A N 1
ATOM 687 C CA . SER A 1 92 ? 1.182 12.704 -1.609 1.00 92.69 92 SER A CA 1
ATOM 688 C C . SER A 1 92 ? -0.119 13.505 -1.609 1.00 92.69 92 SER A C 1
ATOM 690 O O . SER A 1 92 ? -0.197 14.607 -1.065 1.00 92.69 92 SER A O 1
ATOM 692 N N . ASN A 1 93 ? -1.129 12.976 -2.295 1.00 91.12 93 ASN A N 1
ATOM 693 C CA . ASN A 1 93 ? -2.485 13.522 -2.288 1.00 91.12 93 ASN A CA 1
ATOM 694 C C . ASN A 1 93 ? -3.478 12.361 -2.195 1.00 91.12 93 ASN A C 1
ATOM 696 O O . ASN A 1 93 ? -4.211 12.063 -3.140 1.00 91.12 93 ASN A O 1
ATOM 700 N N . GLY A 1 94 ? -3.394 11.641 -1.080 1.00 93.88 94 GLY A N 1
ATOM 701 C CA . GLY A 1 94 ? -4.204 10.465 -0.800 1.00 93.88 94 GLY A CA 1
ATOM 702 C C . GLY A 1 94 ? -3.396 9.204 -0.523 1.00 93.88 94 GLY A C 1
ATOM 703 O O . GLY A 1 94 ? -2.172 9.158 -0.666 1.00 93.88 94 GLY A O 1
ATOM 704 N N . VAL A 1 95 ? -4.120 8.156 -0.136 1.00 95.94 95 VAL A N 1
ATOM 705 C CA . VAL A 1 95 ? -3.564 6.846 0.217 1.00 95.94 95 VAL A CA 1
ATOM 706 C C . VAL A 1 95 ? -4.315 5.720 -0.489 1.00 95.94 95 VAL A C 1
ATOM 708 O O . VAL A 1 95 ? -5.479 5.878 -0.854 1.00 95.94 95 VAL A O 1
ATOM 711 N N . THR A 1 96 ? -3.659 4.579 -0.661 1.00 96.75 96 THR A N 1
ATOM 712 C CA . THR A 1 96 ? -4.313 3.296 -0.925 1.00 96.75 96 THR A CA 1
ATOM 713 C C . THR A 1 96 ? -4.424 2.484 0.354 1.00 96.75 96 THR A C 1
ATOM 715 O O . THR A 1 96 ? -3.590 2.618 1.253 1.00 96.75 96 THR A O 1
ATOM 718 N N . PHE A 1 97 ? -5.428 1.611 0.394 1.00 98.00 97 PHE A N 1
ATOM 719 C CA . PHE A 1 97 ? -5.517 0.511 1.347 1.00 98.00 97 PHE A CA 1
ATOM 720 C C . PHE A 1 97 ? -5.332 -0.784 0.570 1.00 98.00 97 PHE A C 1
ATOM 722 O O . PHE A 1 97 ? -6.048 -1.026 -0.400 1.00 98.00 97 PHE A O 1
ATOM 729 N N . GLU A 1 98 ? -4.352 -1.587 0.955 1.00 97.56 98 GLU A N 1
ATOM 730 C CA . GLU A 1 98 ? -3.998 -2.828 0.269 1.00 97.56 98 GLU A CA 1
ATOM 731 C C . GLU A 1 98 ? -4.102 -3.995 1.246 1.00 97.56 98 GLU A C 1
ATOM 733 O O . GLU A 1 98 ? -3.613 -3.904 2.376 1.00 97.56 98 GLU A O 1
ATOM 738 N N . ALA A 1 99 ? -4.729 -5.089 0.818 1.00 97.50 99 ALA A N 1
ATOM 739 C CA . ALA A 1 99 ? -4.849 -6.290 1.634 1.00 97.50 99 ALA A CA 1
ATOM 740 C C . ALA A 1 99 ? -3.470 -6.837 2.033 1.00 97.50 99 ALA A C 1
ATOM 742 O O . ALA A 1 99 ? -2.551 -6.931 1.215 1.00 97.50 99 AL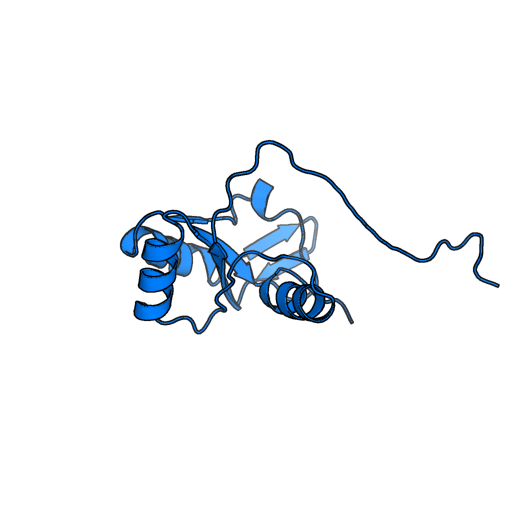A A O 1
ATOM 743 N N . GLY A 1 100 ? -3.329 -7.208 3.304 1.00 95.69 100 GLY A N 1
ATOM 744 C CA . GLY 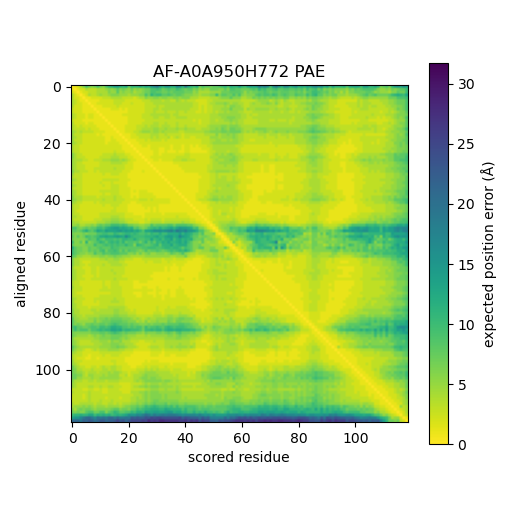A 1 100 ? -2.153 -7.902 3.798 1.00 95.69 100 GLY A CA 1
ATOM 745 C C . GLY A 1 100 ? -2.183 -9.366 3.381 1.00 95.69 100 GLY A C 1
ATOM 746 O O . GLY A 1 100 ? -2.996 -10.132 3.885 1.00 95.69 100 GLY A O 1
ATOM 747 N N . VAL A 1 101 ? -1.277 -9.753 2.486 1.00 93.12 101 VAL A N 1
ATOM 748 C CA . VAL A 1 101 ? -1.124 -11.141 2.038 1.00 93.12 101 VAL A CA 1
ATOM 749 C C . VAL A 1 101 ? 0.058 -11.770 2.780 1.00 93.12 101 VAL A C 1
ATOM 751 O O . VAL A 1 101 ? 1.155 -11.208 2.727 1.00 93.12 101 VAL A O 1
ATOM 754 N N . PRO A 1 102 ? -0.125 -12.898 3.490 1.00 91.62 102 PRO A N 1
ATOM 755 C CA . PRO A 1 102 ? 0.990 -13.663 4.036 1.00 91.62 102 PRO A CA 1
ATOM 756 C C . PRO A 1 102 ? 1.917 -14.122 2.909 1.00 91.62 102 PRO A C 1
ATOM 758 O O . PRO A 1 102 ? 1.459 -14.710 1.932 1.00 91.62 102 PRO A O 1
ATOM 761 N N . ALA A 1 103 ? 3.212 -13.858 3.049 1.00 91.50 103 ALA A N 1
ATOM 762 C CA . ALA A 1 103 ? 4.221 -14.260 2.081 1.00 91.50 103 ALA A CA 1
ATOM 763 C C . ALA A 1 103 ? 5.395 -14.913 2.812 1.00 91.50 103 ALA A C 1
ATOM 765 O O . ALA A 1 103 ? 5.934 -14.343 3.759 1.00 91.50 103 ALA A O 1
ATOM 766 N N . GLU A 1 104 ? 5.770 -16.112 2.372 1.00 95.75 104 GLU A N 1
ATOM 767 C CA . GLU A 1 104 ? 6.993 -16.797 2.806 1.00 95.75 104 GLU A CA 1
ATOM 768 C C . GLU A 1 104 ? 8.197 -16.345 1.970 1.00 95.75 104 GLU A C 1
ATOM 770 O O . GLU A 1 104 ? 9.299 -16.174 2.485 1.00 95.75 104 GLU A O 1
ATOM 775 N N . PHE A 1 105 ? 7.954 -16.077 0.685 1.00 95.31 105 PHE A N 1
ATOM 776 C CA . PHE A 1 105 ? 8.962 -15.649 -0.273 1.00 95.31 105 PHE A CA 1
ATOM 777 C C . PHE A 1 105 ? 8.527 -14.369 -0.978 1.00 95.31 105 PHE A C 1
ATOM 779 O O . PHE A 1 105 ? 7.362 -14.201 -1.343 1.00 95.31 105 PHE A O 1
ATOM 786 N N . GLU A 1 106 ? 9.496 -13.495 -1.229 1.00 93.50 106 GLU A N 1
ATOM 787 C CA . GLU A 1 106 ? 9.340 -12.340 -2.104 1.00 93.50 106 GLU A CA 1
ATOM 788 C C . GLU A 1 106 ? 10.181 -12.563 -3.362 1.00 93.50 106 GLU A C 1
ATOM 790 O O . GLU A 1 106 ? 11.372 -12.864 -3.282 1.00 93.50 106 GLU A O 1
ATOM 795 N N . VAL A 1 107 ? 9.560 -12.427 -4.534 1.00 94.81 107 VAL A N 1
ATOM 796 C CA . VAL A 1 107 ? 10.207 -12.661 -5.832 1.00 94.81 107 VAL A CA 1
ATOM 797 C C . VAL A 1 107 ? 10.154 -11.381 -6.659 1.00 94.81 107 VAL A C 1
ATOM 799 O O . VAL A 1 107 ? 9.123 -10.711 -6.720 1.00 94.81 107 VAL A O 1
ATOM 802 N N . TYR A 1 108 ? 11.266 -11.042 -7.313 1.00 94.44 108 TYR A N 1
ATOM 803 C CA . TYR A 1 108 ? 11.316 -9.949 -8.279 1.00 94.44 108 TYR A CA 1
ATOM 804 C C . TYR A 1 108 ? 11.024 -10.466 -9.691 1.00 94.44 108 TYR A C 1
ATOM 806 O O . TYR A 1 108 ? 11.627 -11.441 -10.136 1.00 94.44 108 TYR A O 1
ATOM 814 N N . PHE A 1 109 ? 10.140 -9.775 -10.408 1.00 91.94 109 PHE A N 1
ATOM 815 C CA . PHE A 1 109 ? 9.818 -10.056 -11.803 1.00 91.94 109 PHE A CA 1
ATOM 816 C C . PHE A 1 109 ? 9.689 -8.752 -12.594 1.00 91.94 109 PHE A C 1
ATOM 818 O O . PHE A 1 109 ? 9.085 -7.787 -12.119 1.00 91.94 109 PHE A O 1
ATOM 825 N N . SER A 1 110 ? 10.235 -8.724 -13.810 1.00 92.75 110 SER A N 1
ATOM 826 C CA . SER A 1 110 ? 10.081 -7.608 -14.741 1.00 92.75 110 SER A CA 1
ATOM 827 C C . SER A 1 110 ? 10.149 -8.080 -16.193 1.00 92.75 110 SER A C 1
ATOM 829 O O . SER A 1 110 ? 10.812 -9.062 -16.518 1.00 92.75 110 SER A O 1
ATOM 831 N N . ILE A 1 111 ? 9.445 -7.360 -17.067 1.00 91.50 111 ILE A N 1
ATOM 832 C CA . ILE A 1 111 ? 9.496 -7.522 -18.522 1.00 91.50 111 ILE A CA 1
ATOM 833 C C . ILE A 1 111 ? 9.862 -6.155 -19.097 1.00 91.50 111 ILE A C 1
ATOM 835 O O . ILE A 1 111 ? 9.237 -5.151 -18.751 1.00 91.50 111 ILE A O 1
ATOM 839 N N . THR A 1 112 ? 10.878 -6.105 -19.953 1.00 91.25 112 THR A N 1
ATOM 840 C CA . THR A 1 112 ? 11.289 -4.890 -20.664 1.00 91.25 112 THR A CA 1
ATOM 841 C C . THR A 1 112 ? 11.885 -5.254 -22.016 1.00 91.25 112 THR A C 1
ATOM 843 O O . THR A 1 112 ? 12.497 -6.312 -22.158 1.00 91.25 112 THR A O 1
ATOM 846 N N . ASP A 1 113 ? 11.759 -4.355 -22.990 1.00 91.88 113 ASP A N 1
ATOM 847 C CA . ASP A 1 113 ? 12.507 -4.469 -24.239 1.00 91.88 113 ASP A CA 1
ATOM 848 C C . ASP A 1 113 ? 14.007 -4.358 -23.960 1.00 91.88 113 ASP A C 1
ATOM 850 O O . ASP A 1 113 ? 14.449 -3.477 -23.214 1.00 91.88 113 ASP A O 1
ATOM 854 N N . SER A 1 114 ? 14.788 -5.219 -24.606 1.00 91.75 114 SER A N 1
ATOM 855 C CA . SER A 1 114 ? 16.246 -5.132 -24.612 1.00 91.75 114 SER A CA 1
ATOM 856 C C . SER A 1 114 ? 16.714 -4.289 -25.794 1.00 91.75 114 SER A C 1
ATOM 858 O O . SER A 1 114 ? 16.344 -4.541 -26.942 1.00 91.75 114 SER A O 1
ATOM 860 N N . THR A 1 115 ? 17.572 -3.306 -25.526 1.00 91.31 115 THR A N 1
ATOM 861 C CA . THR A 1 115 ? 18.159 -2.451 -26.565 1.00 91.31 115 THR A CA 1
ATOM 862 C C . THR A 1 115 ? 19.085 -3.209 -27.510 1.00 91.31 115 THR A C 1
ATOM 864 O O . THR A 1 115 ? 19.303 -2.738 -28.615 1.00 91.31 115 THR A O 1
ATOM 867 N N . HIS A 1 116 ? 19.581 -4.393 -27.133 1.00 90.12 116 HIS A N 1
ATOM 868 C CA . HIS A 1 116 ? 20.392 -5.231 -28.025 1.00 90.12 116 HIS A CA 1
ATOM 869 C C . HIS A 1 116 ? 19.633 -5.706 -29.273 1.00 90.12 116 HIS A C 1
ATOM 871 O O . HIS A 1 116 ? 20.262 -6.024 -30.274 1.00 90.12 116 HIS A O 1
ATOM 877 N N . PHE A 1 117 ? 18.299 -5.764 -29.213 1.00 85.62 117 PHE A N 1
ATOM 878 C CA . PHE A 1 117 ? 17.446 -6.231 -30.311 1.00 85.62 117 PHE A CA 1
ATOM 879 C C . PHE A 1 117 ? 16.581 -5.113 -30.911 1.00 85.62 117 PHE A C 1
ATOM 881 O O . PHE A 1 117 ? 15.706 -5.390 -31.729 1.00 85.62 117 PHE A O 1
ATOM 888 N N . ARG A 1 118 ? 16.797 -3.853 -30.503 1.00 71.31 118 ARG A N 1
ATOM 889 C CA . ARG A 1 118 ? 16.166 -2.697 -31.149 1.00 71.31 118 ARG A CA 1
ATOM 890 C C . ARG A 1 118 ? 16.996 -2.317 -32.376 1.00 71.31 118 ARG A C 1
ATOM 892 O O . ARG A 1 118 ? 18.166 -1.979 -32.223 1.00 71.31 118 ARG A O 1
ATOM 899 N N . ALA A 1 119 ? 16.386 -2.430 -33.558 1.00 63.09 119 ALA A N 1
ATOM 900 C CA . ALA A 1 119 ? 16.902 -1.868 -34.807 1.00 63.09 119 ALA A CA 1
ATOM 901 C C . ALA A 1 119 ? 16.939 -0.334 -34.754 1.00 63.09 119 ALA A C 1
ATOM 903 O O . ALA A 1 119 ? 16.071 0.247 -34.055 1.00 63.09 119 ALA A O 1
#

Mean predicted aligned error: 4.48 Å

Solvent-accessible surface area (backbone atoms only — not comparable to full-atom values): 7316 Å² total; per-residue (Å²): 138,87,86,53,63,61,86,54,44,41,60,59,38,48,73,74,71,41,89,66,70,60,72,41,52,64,82,60,49,73,67,55,51,49,52,50,33,73,74,46,58,27,33,34,38,36,52,41,54,80,90,68,75,73,71,41,69,86,69,67,50,56,34,74,26,69,49,65,69,52,42,51,53,38,42,63,66,31,22,65,36,71,49,78,55,89,93,46,78,45,60,22,78,25,32,34,41,33,49,48,72,94,69,96,73,87,82,91,84,88,86,78,89,59,72,92,75,58,129

Secondary structure (DSSP, 8-state):
----HHHHHHHHHHHTT-----EE-TT--HHHHHHHHHHHS-EEEEEEETT----TGGGT--EEESSHHHHHHHHHHHHT-EEEETTEEEEEEEEEEEE----S----------GGG--

Foldseek 3Di:
DDDEDCVRVVVVCVVVPHDFFDKDWQPDDLVNVVVLLVVQLKKKKAFDWPDHDDPCVVVVRIAIDRDSVSVVVSFVVNCFDWDDDPPDIITGHGIMITGDDDDPDDDDDDDDDDPVPDD

Sequence (119 aa):
MQVTGMLHGARMLQFVGFPTPDVLGPGASESDIRAMLAKHGLIFIKPVFKGGVGKKGKAGLIGKARDLRTALAEKERLYFAEHHVGNTVSKSNGVTFEAGVPAEFEVYFSITDSTHFRA

Nearest PDB structures (foldseek):
  5teq-assembly1_A  TM=6.574E-01  e=1.423E-02  Homo sapiens
  5te1-assembly2_B  TM=6.511E-01  e=2.093E-02  Homo sapiens
  6qfb-assembly2_D-3  TM=6.445E-01  e=1.962E-02  Homo sapiens
  6uuw-assembly1_A  TM=6.809E-01  e=3.734E-02  Homo sapiens
  6uv5-assembly1_C  TM=5.591E-01  e=4.528E-02  Homo sapiens

Radius of gyration: 15.91 Å; Cα contacts (8 Å, |Δi|>4): 173; chains: 1; bounding box: 38×34×49 Å

pLDDT: mean 91.63, std 7.76, range [63.09, 98.62]